Protein AF-A0A418X3B0-F1 (afdb_monomer_lite)

pLDDT: mean 81.06, std 17.59, range [38.41, 94.94]

Structure (mmCIF, N/CA/C/O backbone):
data_AF-A0A418X3B0-F1
#
_entry.id   AF-A0A418X3B0-F1
#
loop_
_atom_site.group_PDB
_atom_site.id
_atom_site.type_symbol
_atom_site.label_atom_id
_atom_site.label_alt_id
_atom_site.label_comp_id
_atom_site.label_asym_id
_atom_site.label_entity_id
_atom_site.label_seq_id
_atom_site.pdbx_PDB_ins_code
_atom_site.Cartn_x
_atom_site.Cartn_y
_atom_site.Cartn_z
_atom_site.occupancy
_atom_site.B_iso_or_equiv
_atom_site.auth_seq_id
_atom_site.auth_comp_id
_atom_site.auth_asym_id
_atom_site.auth_atom_id
_atom_site.pdbx_PDB_model_num
ATOM 1 N N . MET A 1 1 ? -78.926 26.112 -2.184 1.00 38.41 1 MET A N 1
ATOM 2 C CA . MET A 1 1 ? -78.559 24.926 -1.378 1.00 38.41 1 MET A CA 1
ATOM 3 C C . MET A 1 1 ? -77.062 24.726 -1.572 1.00 38.41 1 MET A C 1
ATOM 5 O O . MET A 1 1 ? -76.673 24.358 -2.665 1.00 38.41 1 MET A O 1
ATOM 9 N N . LEU A 1 2 ? -76.185 25.324 -0.759 1.00 43.34 2 LEU A N 1
ATOM 10 C CA . LEU A 1 2 ? -75.703 24.827 0.543 1.00 43.34 2 LEU A CA 1
ATOM 11 C C . LEU A 1 2 ? -75.349 23.333 0.518 1.00 43.34 2 LEU A C 1
ATOM 13 O O . LEU A 1 2 ? -76.255 22.515 0.585 1.00 43.34 2 LEU A O 1
ATOM 17 N N . HIS A 1 3 ? -74.050 23.013 0.470 1.00 42.75 3 HIS A N 1
ATOM 18 C CA . HIS A 1 3 ? -73.383 22.253 1.535 1.00 42.75 3 HIS A CA 1
ATOM 19 C C . HIS A 1 3 ? -71.855 22.459 1.488 1.00 42.75 3 HIS A C 1
ATOM 21 O O . HIS A 1 3 ? -71.220 22.344 0.445 1.00 42.75 3 HIS A O 1
ATOM 27 N N . PHE A 1 4 ? -71.309 22.804 2.653 1.00 43.22 4 PHE A N 1
ATOM 28 C CA . PHE A 1 4 ? -69.899 22.962 3.014 1.00 43.22 4 PHE A CA 1
ATOM 29 C C . PHE A 1 4 ? -69.521 21.762 3.907 1.00 43.22 4 PHE A C 1
ATOM 31 O O . PHE A 1 4 ? -70.348 21.391 4.739 1.00 43.22 4 PHE A O 1
ATOM 38 N N . ALA A 1 5 ? -68.315 21.200 3.752 1.00 47.47 5 ALA A N 1
ATOM 39 C CA . ALA A 1 5 ? -67.513 20.417 4.727 1.00 47.47 5 ALA A CA 1
ATOM 40 C C . ALA A 1 5 ? -66.303 19.848 3.941 1.00 47.47 5 ALA A C 1
ATOM 42 O O . ALA A 1 5 ? -66.517 19.145 2.962 1.00 47.47 5 ALA A O 1
ATOM 43 N N . VAL A 1 6 ? -65.042 20.277 4.097 1.00 49.12 6 VAL A N 1
ATOM 44 C CA . VAL A 1 6 ? -64.086 20.110 5.219 1.00 49.12 6 VAL A CA 1
ATOM 45 C C . VAL A 1 6 ? -64.046 18.681 5.765 1.00 49.12 6 VAL A C 1
ATOM 47 O O . VAL A 1 6 ? -65.036 18.253 6.342 1.00 49.12 6 VAL A O 1
ATOM 50 N N . ILE A 1 7 ? -62.891 18.006 5.636 1.00 52.31 7 ILE A N 1
ATOM 51 C CA . ILE A 1 7 ? -62.143 17.308 6.707 1.00 52.31 7 ILE A CA 1
ATOM 52 C C . ILE A 1 7 ? -60.755 16.871 6.176 1.00 52.31 7 ILE A C 1
ATOM 54 O O . ILE A 1 7 ? -60.626 16.376 5.059 1.00 52.31 7 ILE A O 1
ATOM 58 N N . ASN A 1 8 ? -59.744 17.133 7.013 1.00 47.56 8 ASN A N 1
ATOM 59 C CA . ASN A 1 8 ? -58.338 16.711 6.974 1.00 47.56 8 ASN A CA 1
ATOM 60 C C . ASN A 1 8 ? -58.153 15.189 7.104 1.00 47.56 8 ASN A C 1
ATOM 62 O O . ASN A 1 8 ? -58.926 14.573 7.826 1.00 47.56 8 ASN A O 1
ATOM 66 N N . ASP A 1 9 ? -57.046 14.659 6.567 1.00 43.41 9 ASP A N 1
ATOM 67 C CA . ASP A 1 9 ? -56.137 13.704 7.246 1.00 43.41 9 ASP A CA 1
ATOM 68 C C . ASP A 1 9 ? -54.859 13.583 6.380 1.00 43.41 9 ASP A C 1
ATOM 70 O O . ASP A 1 9 ? -54.940 13.285 5.191 1.00 43.41 9 ASP A O 1
ATOM 74 N N . SER A 1 10 ? -53.708 14.139 6.773 1.00 47.09 10 SER A N 1
ATOM 75 C CA . SER A 1 10 ? -52.685 13.508 7.625 1.00 47.09 10 SER A CA 1
ATOM 76 C C . SER A 1 10 ? -52.356 12.070 7.210 1.00 47.09 10 SER A C 1
ATOM 78 O O . SER A 1 10 ? -53.172 11.182 7.360 1.00 47.09 10 SER A O 1
ATOM 80 N N . GLU A 1 11 ? -51.141 11.846 6.703 1.00 41.03 11 GLU A N 1
ATOM 81 C CA . GLU A 1 11 ? -50.148 10.946 7.313 1.00 41.03 11 GLU A CA 1
ATOM 82 C C . GLU A 1 11 ? -49.099 10.434 6.308 1.00 41.03 11 GLU A C 1
ATOM 84 O O . GLU A 1 11 ? -49.384 9.937 5.221 1.00 41.03 11 GLU A O 1
ATOM 89 N N . SER A 1 12 ? -47.850 10.495 6.778 1.00 43.16 12 SER A N 1
ATOM 90 C CA . SER A 1 12 ? -46.779 9.542 6.478 1.00 43.16 12 SER A CA 1
ATOM 91 C C . SER A 1 12 ? -46.123 9.582 5.095 1.00 43.16 12 SER A C 1
ATOM 93 O O . SER A 1 12 ? -46.123 8.617 4.336 1.00 43.16 12 SER A O 1
ATOM 95 N N . GLN A 1 13 ? -45.352 10.647 4.861 1.00 41.56 13 GLN A N 1
ATOM 96 C CA . GLN A 1 13 ? -44.060 10.508 4.175 1.00 41.56 13 GLN A CA 1
ATOM 97 C C . GLN A 1 13 ? -42.925 10.453 5.206 1.00 41.56 13 GLN A C 1
ATOM 99 O O . GLN A 1 13 ? -42.073 11.334 5.286 1.00 41.56 13 GLN A O 1
ATOM 104 N N . THR A 1 14 ? -42.924 9.405 6.026 1.00 42.56 14 THR A N 1
ATOM 105 C CA . THR A 1 14 ? -41.772 9.009 6.835 1.00 42.56 14 THR A CA 1
ATOM 106 C C . THR A 1 14 ? -40.918 8.005 6.058 1.00 42.56 14 THR A C 1
ATOM 108 O O . THR A 1 14 ? -41.397 7.018 5.506 1.00 42.56 14 THR A O 1
ATOM 111 N N . SER A 1 15 ? -39.609 8.260 6.059 1.00 46.00 15 SER A N 1
ATOM 112 C CA . SER A 1 15 ? -38.579 7.213 6.076 1.00 46.00 15 SER A CA 1
ATOM 113 C C . SER A 1 15 ? -38.320 6.406 4.796 1.00 46.00 15 SER A C 1
ATOM 115 O O . SER A 1 15 ? -38.273 5.180 4.838 1.00 46.00 15 SER A O 1
ATOM 117 N N . LYS A 1 16 ? -38.025 7.064 3.663 1.00 45.69 16 LYS A N 1
ATOM 118 C CA . LYS A 1 16 ? -37.514 6.366 2.458 1.00 45.69 16 LYS A CA 1
ATOM 119 C C . LYS A 1 16 ? -36.242 6.961 1.839 1.00 45.69 16 LYS A C 1
ATOM 121 O O . LYS A 1 16 ? -36.062 6.908 0.628 1.00 45.69 16 LYS A O 1
ATOM 126 N N . GLY A 1 17 ? -35.360 7.533 2.661 1.00 39.03 17 GLY A N 1
ATOM 127 C CA . GLY A 1 17 ? -34.146 8.209 2.175 1.00 39.03 17 GLY A CA 1
ATOM 128 C C . GLY A 1 17 ? -32.867 7.968 2.974 1.00 39.03 17 GLY A C 1
ATOM 129 O O . GLY A 1 17 ? -31.865 8.617 2.698 1.00 39.03 17 GLY A O 1
ATOM 130 N N . MET A 1 18 ? -32.872 7.063 3.954 1.00 39.5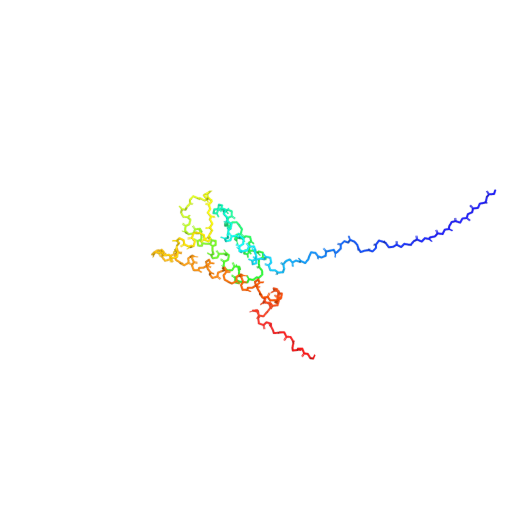6 18 MET A N 1
ATOM 131 C CA . MET A 1 18 ? -31.696 6.796 4.786 1.00 39.56 18 MET A CA 1
ATOM 132 C C . MET A 1 18 ? -31.371 5.305 4.794 1.00 39.56 18 MET A C 1
ATOM 134 O O . MET A 1 18 ? -31.189 4.682 5.833 1.00 39.56 18 MET A O 1
ATOM 138 N N . GLU A 1 19 ? -31.273 4.722 3.601 1.00 42.09 19 GLU A N 1
ATOM 139 C CA . GLU A 1 19 ? -30.422 3.553 3.425 1.00 42.09 19 GLU A CA 1
ATOM 140 C C . GLU A 1 19 ? -28.986 4.070 3.590 1.00 42.09 19 GLU A C 1
ATOM 142 O O . GLU A 1 19 ? -28.324 4.473 2.631 1.00 42.09 19 GLU A O 1
ATOM 147 N N . MET A 1 20 ? -28.547 4.193 4.851 1.00 43.34 20 MET A N 1
ATOM 148 C CA . MET A 1 20 ? -27.137 4.327 5.180 1.00 43.34 20 MET A CA 1
ATOM 149 C C . MET A 1 20 ? -26.466 3.159 4.477 1.00 43.34 20 MET A C 1
ATOM 151 O O . MET A 1 20 ? -26.534 2.019 4.938 1.00 43.34 20 MET A O 1
ATOM 155 N N . ARG A 1 21 ? -25.843 3.442 3.329 1.00 45.00 21 ARG A N 1
ATOM 156 C CA . ARG A 1 21 ? -24.778 2.612 2.785 1.00 45.00 21 ARG A CA 1
ATOM 157 C C . ARG A 1 21 ? -23.939 2.263 4.002 1.00 45.00 21 ARG A C 1
ATOM 159 O O . ARG A 1 21 ? -23.379 3.182 4.597 1.00 45.00 21 ARG A O 1
ATOM 166 N N . LYS A 1 22 ? -23.912 0.993 4.422 1.00 47.22 22 LYS A N 1
ATOM 167 C CA . LYS A 1 22 ? -22.847 0.518 5.303 1.00 47.22 22 LYS A CA 1
ATOM 168 C C . LYS A 1 22 ? -21.587 0.940 4.568 1.00 47.22 22 LYS A C 1
ATOM 170 O O . LYS A 1 22 ? -21.280 0.359 3.526 1.00 47.22 22 LYS A O 1
ATOM 175 N N . ALA A 1 23 ? -20.983 2.049 4.994 1.00 56.28 23 ALA A N 1
ATOM 176 C CA . ALA A 1 23 ? -19.703 2.471 4.478 1.00 56.28 23 ALA A CA 1
ATOM 177 C C . ALA A 1 23 ? -18.850 1.222 4.625 1.00 56.28 23 ALA A C 1
ATOM 179 O O . ALA A 1 23 ? -18.860 0.611 5.694 1.00 56.28 23 ALA A O 1
ATOM 180 N N . ASP A 1 24 ? -18.311 0.731 3.512 1.00 77.06 24 ASP A N 1
ATOM 181 C CA . ASP A 1 24 ? -17.473 -0.453 3.545 1.00 77.06 24 ASP A CA 1
ATOM 182 C C . ASP A 1 24 ? -16.322 -0.101 4.487 1.00 77.06 24 ASP A C 1
ATOM 184 O O . ASP A 1 24 ? -15.442 0.668 4.117 1.00 77.06 24 ASP A O 1
ATOM 188 N N . ASP A 1 25 ? -16.420 -0.560 5.735 1.00 81.19 25 ASP A N 1
ATOM 189 C CA . ASP A 1 25 ? -15.663 -0.028 6.869 1.00 81.19 25 ASP A CA 1
ATOM 190 C C . ASP A 1 25 ? -14.157 -0.209 6.675 1.00 81.19 25 ASP A C 1
ATOM 192 O O . ASP A 1 25 ? -13.392 0.466 7.331 1.00 81.19 25 ASP A O 1
ATOM 196 N N . LYS A 1 26 ? -13.750 -1.052 5.713 1.00 87.50 26 LYS A N 1
ATOM 197 C CA . LYS A 1 26 ? -12.361 -1.366 5.349 1.00 87.50 26 LYS A CA 1
ATOM 198 C C . LYS A 1 26 ? -12.066 -1.061 3.879 1.00 87.50 26 LYS A C 1
ATOM 200 O O . LYS A 1 26 ? -11.288 -1.765 3.215 1.00 87.50 26 LYS A O 1
ATOM 205 N N . LYS A 1 27 ? -12.742 -0.050 3.326 1.00 91.38 27 LYS A N 1
ATOM 206 C CA . LYS A 1 27 ? -12.668 0.334 1.909 1.00 91.38 27 LYS A CA 1
ATOM 207 C C . LYS A 1 27 ? -11.243 0.674 1.488 1.00 91.38 27 LYS A C 1
ATOM 209 O O . LYS A 1 27 ? -10.846 0.282 0.387 1.00 91.38 27 LYS A O 1
ATOM 214 N N . GLU A 1 28 ? -10.475 1.379 2.311 1.00 91.69 28 GLU A N 1
ATOM 215 C CA . GLU A 1 28 ? -9.119 1.827 1.975 1.00 91.69 28 GLU A CA 1
ATOM 216 C C . GLU A 1 28 ? -8.175 0.628 1.806 1.00 91.69 28 GLU A C 1
ATOM 218 O O . GLU A 1 28 ? -7.471 0.529 0.797 1.00 91.69 28 GLU A O 1
ATOM 223 N N . TYR A 1 29 ? -8.238 -0.354 2.710 1.00 93.75 29 TYR A N 1
ATOM 224 C CA . TYR A 1 29 ? -7.445 -1.587 2.625 1.00 93.75 29 TYR A CA 1
ATOM 225 C C . TYR A 1 29 ? -7.828 -2.433 1.404 1.00 93.75 29 TYR A C 1
ATOM 227 O O . TYR A 1 29 ? -6.963 -2.905 0.660 1.00 93.75 29 TYR A O 1
ATOM 235 N N . LYS A 1 30 ? -9.130 -2.573 1.124 1.00 93.75 30 LYS A N 1
ATOM 236 C CA . LYS A 1 30 ? -9.618 -3.249 -0.093 1.00 93.75 30 LYS A CA 1
ATOM 237 C C . LYS A 1 30 ? -9.168 -2.523 -1.359 1.00 93.75 30 LYS A C 1
ATOM 239 O O . LYS A 1 30 ? -8.841 -3.162 -2.360 1.00 93.75 30 LYS A O 1
ATOM 244 N N . THR A 1 31 ? -9.147 -1.194 -1.325 1.00 94.12 31 THR A N 1
ATOM 245 C CA . THR A 1 31 ? -8.675 -0.360 -2.434 1.00 94.12 31 THR A CA 1
ATOM 246 C C . THR A 1 31 ? -7.181 -0.557 -2.654 1.00 94.12 31 THR A C 1
ATOM 248 O O . THR A 1 31 ? -6.781 -0.771 -3.797 1.00 94.12 31 THR A O 1
ATOM 251 N N . MET A 1 32 ? -6.373 -0.599 -1.591 1.00 94.88 32 MET A N 1
ATOM 252 C CA . MET A 1 32 ? -4.950 -0.935 -1.685 1.00 94.88 32 MET A CA 1
ATOM 253 C C . MET A 1 32 ? -4.743 -2.288 -2.368 1.00 94.88 32 MET A C 1
ATOM 255 O O . MET A 1 32 ? -4.037 -2.364 -3.371 1.00 94.88 32 MET A O 1
ATOM 259 N N . LEU A 1 33 ? -5.409 -3.348 -1.894 1.00 94.94 33 LEU A N 1
ATOM 260 C CA . LEU A 1 33 ? -5.287 -4.683 -2.493 1.00 94.94 33 LEU A CA 1
ATOM 261 C C . LEU A 1 33 ? -5.635 -4.679 -3.988 1.00 94.94 33 LEU A C 1
ATOM 263 O O . LEU A 1 33 ? -4.902 -5.256 -4.792 1.00 94.94 33 LEU A O 1
ATOM 267 N N . LYS A 1 34 ? -6.705 -3.971 -4.372 1.00 94.56 34 LYS A N 1
ATOM 268 C CA . LYS A 1 34 ? -7.087 -3.796 -5.780 1.00 94.56 34 LYS A CA 1
ATOM 269 C C . LYS A 1 34 ? -6.023 -3.052 -6.581 1.00 94.56 34 LYS A C 1
ATOM 271 O O . LYS A 1 34 ? -5.782 -3.416 -7.723 1.00 94.56 34 LYS A O 1
ATOM 276 N N . VAL A 1 35 ? -5.392 -2.019 -6.024 1.00 94.50 35 VAL A N 1
ATOM 277 C CA . VAL A 1 35 ? -4.308 -1.286 -6.703 1.00 94.50 35 VAL A CA 1
ATOM 278 C C . VAL A 1 35 ? -3.092 -2.184 -6.923 1.00 94.50 35 VAL A C 1
ATOM 280 O O . VAL A 1 35 ? -2.488 -2.125 -7.992 1.00 94.50 35 VAL A O 1
ATOM 283 N N . LEU A 1 36 ? -2.750 -3.034 -5.953 1.00 93.38 36 LEU A N 1
ATOM 284 C CA . LEU A 1 36 ? -1.605 -3.942 -6.057 1.00 93.38 36 LEU A CA 1
ATOM 285 C C . LEU A 1 36 ? -1.820 -5.060 -7.094 1.00 93.38 36 LEU A C 1
ATOM 287 O O . LEU A 1 36 ? -0.865 -5.455 -7.769 1.00 93.38 36 LEU A O 1
ATOM 291 N N . ASP A 1 37 ? -3.053 -5.555 -7.233 1.00 94.00 37 ASP A N 1
ATOM 292 C CA . ASP A 1 37 ? -3.417 -6.620 -8.183 1.00 94.00 37 ASP A CA 1
ATOM 293 C C . ASP A 1 37 ? -3.876 -6.103 -9.562 1.00 94.00 37 ASP A C 1
ATOM 295 O O . ASP A 1 37 ? -3.922 -6.854 -10.536 1.00 94.00 37 ASP A O 1
ATOM 299 N N . ALA A 1 38 ? -4.182 -4.811 -9.688 1.00 92.62 38 ALA A N 1
ATOM 300 C CA . ALA A 1 38 ? -4.605 -4.239 -10.958 1.00 92.62 38 ALA A CA 1
ATOM 301 C C . ALA A 1 38 ? -3.471 -4.247 -11.990 1.00 92.62 38 ALA A C 1
ATOM 303 O O . ALA A 1 38 ? -2.349 -3.812 -11.731 1.00 92.62 38 ALA A O 1
ATOM 304 N N . GLU A 1 39 ? -3.808 -4.665 -13.207 1.00 92.88 39 GLU A N 1
ATOM 305 C CA . GLU A 1 39 ? -2.981 -4.413 -14.377 1.00 92.88 39 GLU A CA 1
ATOM 306 C C . GLU A 1 39 ? -3.279 -3.004 -14.900 1.00 92.88 39 GLU A C 1
ATOM 308 O O . GLU A 1 39 ? -4.349 -2.725 -15.447 1.00 92.88 39 GLU A O 1
ATOM 313 N N . ALA A 1 40 ? -2.345 -2.083 -14.686 1.00 90.25 40 ALA A N 1
ATOM 314 C CA . ALA A 1 40 ? -2.518 -0.680 -15.033 1.00 90.25 40 ALA A CA 1
ATOM 315 C C . ALA A 1 40 ? -1.198 -0.056 -15.479 1.00 90.25 40 ALA A C 1
ATOM 317 O O . ALA A 1 40 ? -0.117 -0.607 -15.269 1.00 90.25 40 ALA A O 1
ATOM 318 N N . SER A 1 41 ? -1.285 1.108 -16.121 1.00 91.19 41 SER A N 1
ATOM 319 C CA . SER A 1 41 ? -0.091 1.891 -16.418 1.00 91.19 41 SER A CA 1
ATOM 320 C C . SER A 1 41 ? 0.547 2.394 -15.123 1.00 91.19 41 SER A C 1
ATOM 322 O O . SER A 1 41 ? -0.148 2.659 -14.137 1.00 91.19 41 SER A O 1
ATOM 324 N N . VAL A 1 42 ? 1.868 2.585 -15.130 1.00 89.19 42 VAL A N 1
ATOM 325 C CA . VAL A 1 42 ? 2.595 3.129 -13.970 1.00 89.19 42 VAL A CA 1
ATOM 326 C C . VAL A 1 42 ? 1.993 4.468 -13.536 1.00 89.19 42 VAL A C 1
ATOM 328 O O . VAL A 1 42 ? 1.806 4.696 -12.344 1.00 89.19 42 VAL A O 1
ATOM 331 N N . ALA A 1 43 ? 1.613 5.324 -14.490 1.00 89.62 43 ALA A N 1
ATOM 332 C CA . ALA A 1 43 ? 0.976 6.608 -14.198 1.00 89.62 43 ALA A CA 1
ATOM 333 C C . ALA A 1 43 ? -0.369 6.450 -13.462 1.00 89.62 43 ALA A C 1
ATOM 335 O O . ALA A 1 43 ? -0.607 7.114 -12.454 1.00 89.62 43 ALA A O 1
ATOM 336 N N . ALA A 1 44 ? -1.232 5.535 -13.918 1.00 92.19 44 ALA A N 1
ATOM 337 C CA . ALA A 1 44 ? -2.516 5.279 -13.269 1.00 92.19 44 ALA A CA 1
ATOM 338 C C . ALA A 1 44 ? -2.334 4.710 -11.854 1.00 92.19 44 ALA A C 1
ATOM 340 O O . ALA A 1 44 ? -3.035 5.116 -10.926 1.00 92.19 44 ALA A O 1
ATOM 341 N N . THR A 1 45 ? -1.368 3.809 -11.673 1.00 92.50 45 THR A N 1
ATOM 342 C CA . THR A 1 45 ? -1.029 3.239 -10.366 1.00 92.50 45 THR A CA 1
ATOM 343 C C . THR A 1 45 ? -0.497 4.303 -9.407 1.00 92.50 45 THR A C 1
ATOM 345 O O . THR A 1 45 ? -0.954 4.376 -8.268 1.00 92.50 45 THR A O 1
ATOM 348 N N . LEU A 1 46 ? 0.400 5.184 -9.863 1.00 91.69 46 LEU A N 1
ATOM 349 C CA . LEU A 1 46 ? 0.912 6.301 -9.060 1.00 91.69 46 LEU A CA 1
ATOM 350 C C . LEU A 1 46 ? -0.198 7.258 -8.617 1.00 91.69 46 LEU A C 1
ATOM 352 O O . LEU A 1 46 ? -0.201 7.688 -7.462 1.00 91.69 46 LEU A O 1
ATOM 356 N N . ASN A 1 47 ? -1.146 7.567 -9.505 1.00 92.81 47 ASN A N 1
ATOM 357 C CA . ASN A 1 47 ? -2.280 8.427 -9.174 1.00 92.81 47 ASN A CA 1
ATOM 358 C C . ASN A 1 47 ? -3.163 7.789 -8.096 1.00 92.81 47 ASN A C 1
ATOM 360 O O . ASN A 1 47 ? -3.477 8.442 -7.104 1.00 92.81 47 ASN A O 1
ATOM 364 N N . LYS A 1 48 ? -3.488 6.496 -8.232 1.00 94.25 48 LYS A N 1
ATOM 365 C CA . LYS A 1 48 ? -4.294 5.771 -7.236 1.00 94.25 48 LYS A CA 1
ATOM 366 C C . LYS A 1 48 ? -3.594 5.648 -5.882 1.00 94.25 48 LYS A C 1
ATOM 368 O O . LYS A 1 48 ? -4.240 5.842 -4.860 1.00 94.25 48 LYS A O 1
ATOM 373 N N . LEU A 1 49 ? -2.288 5.369 -5.860 1.00 93.94 49 LEU A N 1
ATOM 374 C CA . LEU A 1 49 ? -1.508 5.338 -4.615 1.00 93.94 49 LEU A CA 1
ATOM 375 C C . LEU A 1 49 ? -1.467 6.715 -3.940 1.00 93.94 49 LEU A C 1
ATOM 377 O O . LEU A 1 49 ? -1.589 6.805 -2.722 1.00 93.94 49 LEU A O 1
ATOM 381 N N . SER A 1 50 ? -1.327 7.787 -4.725 1.00 92.81 50 SER A N 1
ATOM 382 C CA . SER A 1 50 ? -1.327 9.157 -4.196 1.00 92.81 50 SER A CA 1
ATOM 383 C C . SER A 1 50 ? -2.689 9.531 -3.612 1.00 92.81 50 SER A C 1
ATOM 385 O O . SER A 1 50 ? -2.749 10.079 -2.518 1.00 92.81 50 SER A O 1
ATOM 387 N N . GLN A 1 51 ? -3.777 9.190 -4.307 1.00 93.38 51 GLN A N 1
ATOM 388 C CA . GLN A 1 51 ? -5.137 9.411 -3.820 1.00 93.38 51 GLN A CA 1
ATOM 389 C C . GLN A 1 51 ? -5.400 8.638 -2.523 1.00 93.38 51 GLN A C 1
ATOM 391 O O . GLN A 1 51 ? -5.860 9.221 -1.547 1.00 93.38 51 GLN A O 1
ATOM 396 N N . LEU A 1 52 ? -5.029 7.355 -2.475 1.00 93.12 52 LEU A N 1
ATOM 397 C CA . LEU A 1 52 ? -5.198 6.532 -1.279 1.00 93.12 52 LEU A CA 1
ATOM 398 C C . LEU A 1 52 ? -4.422 7.086 -0.076 1.00 93.12 52 LEU A C 1
ATOM 400 O O . LEU A 1 52 ? -4.941 7.077 1.033 1.00 93.12 52 LEU A O 1
ATOM 404 N N . ALA A 1 53 ? -3.209 7.606 -0.291 1.00 92.12 53 ALA A N 1
ATOM 405 C CA . ALA A 1 53 ? -2.421 8.235 0.769 1.00 92.12 53 ALA A CA 1
ATOM 406 C C . ALA A 1 53 ? -3.095 9.492 1.355 1.00 92.12 53 ALA A C 1
ATOM 408 O O . ALA A 1 53 ? -2.871 9.816 2.519 1.00 92.12 53 ALA A O 1
ATOM 409 N N . ILE A 1 54 ? -3.895 10.205 0.558 1.00 91.06 54 ILE A N 1
ATOM 410 C CA . ILE A 1 54 ? -4.629 11.401 0.992 1.00 91.06 54 ILE A CA 1
ATOM 411 C C . ILE A 1 54 ? -5.917 11.010 1.723 1.00 91.06 54 ILE A C 1
ATOM 413 O O . ILE A 1 54 ? -6.239 11.613 2.740 1.00 91.06 54 ILE A O 1
ATOM 417 N N . GLU A 1 55 ? -6.643 10.016 1.208 1.00 89.88 55 GLU A N 1
ATOM 418 C CA . GLU A 1 55 ? -7.958 9.618 1.728 1.00 89.88 55 GLU A CA 1
ATOM 419 C C . GLU A 1 55 ? -7.879 8.796 3.022 1.00 89.88 55 GLU A C 1
ATOM 421 O O . GLU A 1 55 ? -8.799 8.849 3.831 1.00 89.88 55 GLU A O 1
ATOM 426 N N . THR A 1 56 ? -6.801 8.035 3.235 1.00 91.12 56 THR A N 1
ATOM 427 C CA . THR A 1 56 ? -6.695 7.135 4.391 1.00 91.12 56 THR A CA 1
ATOM 428 C C . THR A 1 56 ? -6.353 7.861 5.696 1.00 91.12 56 THR A C 1
ATOM 430 O O . THR A 1 56 ? -5.396 8.638 5.777 1.00 91.12 56 THR A O 1
ATOM 433 N N . GLU A 1 57 ? -7.077 7.515 6.761 1.00 88.06 57 GLU A N 1
ATOM 434 C CA . GLU A 1 57 ? -6.757 7.913 8.139 1.00 88.06 57 GLU A CA 1
ATOM 435 C C . GLU A 1 57 ? -5.693 7.007 8.778 1.00 88.06 57 GLU A C 1
ATOM 437 O O . GLU A 1 57 ? -5.014 7.408 9.722 1.00 88.06 57 GLU A O 1
ATOM 442 N N . ASP A 1 58 ? -5.487 5.802 8.235 1.00 90.19 58 ASP A N 1
ATOM 443 C CA . ASP A 1 58 ? -4.441 4.897 8.705 1.00 90.19 58 ASP A CA 1
ATOM 444 C C . ASP A 1 58 ? -3.037 5.401 8.323 1.00 90.19 58 ASP A C 1
ATOM 446 O O . ASP A 1 58 ? -2.658 5.434 7.148 1.00 90.19 58 ASP A O 1
ATOM 450 N N . GLU A 1 59 ? -2.237 5.755 9.331 1.00 90.62 59 GLU A N 1
ATOM 451 C CA . GLU A 1 59 ? -0.871 6.257 9.156 1.00 90.62 59 GLU A CA 1
ATOM 452 C C . GLU A 1 59 ? 0.091 5.234 8.538 1.00 90.62 59 GLU A C 1
ATOM 454 O O . GLU A 1 59 ? 1.001 5.613 7.791 1.00 90.62 59 GLU A O 1
ATOM 459 N N . PHE A 1 60 ? -0.092 3.939 8.808 1.00 91.69 60 PHE A N 1
ATOM 460 C CA . PHE A 1 60 ? 0.700 2.901 8.155 1.00 91.69 60 PHE A CA 1
ATOM 461 C C . PHE A 1 60 ? 0.354 2.848 6.669 1.00 91.69 60 PHE A C 1
ATOM 463 O O . PHE A 1 60 ? 1.257 2.911 5.831 1.00 91.69 60 PHE A O 1
ATOM 470 N N . LEU A 1 61 ? -0.938 2.798 6.327 1.00 92.88 61 LEU A N 1
ATOM 471 C CA . LEU A 1 61 ? -1.375 2.729 4.932 1.00 92.88 61 LEU A CA 1
ATOM 472 C C . LEU A 1 61 ? -0.979 3.990 4.152 1.00 92.88 61 LEU A C 1
ATOM 474 O O . LEU A 1 61 ? -0.556 3.893 2.996 1.00 92.88 61 LEU A O 1
ATOM 478 N N . LYS A 1 62 ? -1.032 5.163 4.793 1.00 94.31 62 LYS A N 1
ATOM 479 C CA . LYS A 1 62 ? -0.567 6.440 4.236 1.00 94.31 62 LYS A CA 1
ATOM 480 C C . LYS A 1 62 ? 0.915 6.387 3.869 1.00 94.31 62 LYS A C 1
ATOM 482 O O . LYS A 1 62 ? 1.284 6.633 2.717 1.00 94.31 62 LYS A O 1
ATOM 487 N N . LYS A 1 63 ? 1.768 6.006 4.826 1.00 93.88 63 LYS A N 1
ATOM 488 C CA . LYS A 1 63 ? 3.224 5.892 4.627 1.00 93.88 63 LYS A CA 1
ATOM 489 C C . LYS A 1 63 ? 3.572 4.823 3.599 1.00 93.88 63 LYS A C 1
ATOM 491 O O . LYS A 1 63 ? 4.420 5.060 2.740 1.00 93.88 63 LYS A O 1
ATOM 496 N N . ALA A 1 64 ? 2.893 3.681 3.646 1.00 93.88 64 ALA A N 1
ATOM 497 C CA . ALA A 1 64 ? 3.060 2.601 2.687 1.00 93.88 64 ALA A CA 1
ATOM 498 C C . ALA A 1 64 ? 2.724 3.052 1.260 1.00 93.88 64 ALA A C 1
ATOM 500 O O . ALA A 1 64 ? 3.534 2.870 0.354 1.00 93.88 64 ALA A O 1
ATOM 501 N N . SER A 1 65 ? 1.574 3.700 1.061 1.00 93.38 65 SER A N 1
ATOM 502 C CA . SER A 1 65 ? 1.136 4.203 -0.249 1.00 93.38 65 SER A CA 1
ATOM 503 C C . SER A 1 65 ? 2.131 5.209 -0.832 1.00 93.38 65 SER A C 1
ATOM 505 O O . SER A 1 65 ? 2.555 5.077 -1.983 1.00 93.38 65 SER A O 1
ATOM 507 N N . ALA A 1 66 ? 2.568 6.179 -0.022 1.00 92.31 66 ALA A N 1
ATOM 508 C CA . ALA A 1 66 ? 3.552 7.179 -0.430 1.00 92.31 66 ALA A CA 1
ATOM 509 C C . ALA A 1 66 ? 4.932 6.559 -0.723 1.00 92.31 66 ALA A C 1
ATOM 511 O O . ALA A 1 66 ? 5.566 6.882 -1.732 1.00 92.31 66 ALA A O 1
ATOM 512 N N . GLY A 1 67 ? 5.384 5.630 0.124 1.00 92.38 67 GLY A N 1
ATOM 513 C CA . GLY A 1 67 ? 6.649 4.913 -0.039 1.00 92.38 67 GLY A CA 1
ATOM 514 C C . GLY A 1 67 ? 6.671 4.032 -1.287 1.00 92.38 67 GLY A C 1
ATOM 515 O O . GLY A 1 67 ? 7.655 4.043 -2.033 1.00 92.38 67 GLY A O 1
ATOM 516 N N . LEU A 1 68 ? 5.571 3.329 -1.570 1.00 92.56 68 LEU A N 1
ATOM 517 C CA . LEU A 1 68 ? 5.400 2.551 -2.795 1.00 92.56 68 LEU A CA 1
ATOM 518 C C . LEU A 1 68 ? 5.378 3.452 -4.028 1.00 92.56 68 LEU A C 1
ATOM 520 O O . LEU A 1 68 ? 6.054 3.136 -5.002 1.00 92.56 68 LEU A O 1
ATOM 524 N N . ALA A 1 69 ? 4.684 4.593 -3.986 1.00 91.00 69 ALA A N 1
ATOM 525 C CA . ALA A 1 69 ? 4.684 5.548 -5.093 1.00 91.00 69 ALA A CA 1
ATOM 526 C C . ALA A 1 69 ? 6.093 6.105 -5.368 1.00 91.00 69 ALA A C 1
ATOM 528 O O . ALA A 1 69 ? 6.521 6.175 -6.521 1.00 91.00 69 ALA A O 1
ATOM 529 N N . SER A 1 70 ? 6.843 6.452 -4.320 1.00 90.56 70 SER A N 1
ATOM 530 C CA . SER A 1 70 ? 8.229 6.922 -4.438 1.00 90.56 70 SER A CA 1
ATOM 531 C C . SER A 1 70 ? 9.157 5.841 -5.003 1.00 90.56 70 SER A C 1
ATOM 533 O O . SER A 1 70 ? 9.893 6.076 -5.963 1.00 90.56 70 SER A O 1
ATOM 535 N N . SER A 1 71 ? 9.059 4.619 -4.476 1.00 89.81 71 SER A N 1
ATOM 536 C CA . SER A 1 71 ? 9.855 3.476 -4.934 1.00 89.81 71 SER A CA 1
ATOM 537 C C . SER A 1 71 ? 9.530 3.111 -6.380 1.00 89.81 71 SER A C 1
ATOM 539 O O . SER A 1 71 ? 10.434 2.873 -7.177 1.00 89.81 71 SER A O 1
ATOM 541 N N . LEU A 1 72 ? 8.247 3.141 -6.748 1.00 88.56 72 LEU A N 1
ATOM 542 C CA . LEU A 1 72 ? 7.798 2.901 -8.112 1.00 88.56 72 LEU A CA 1
ATOM 543 C C . LEU A 1 72 ? 8.348 3.964 -9.066 1.00 88.56 72 LEU A C 1
ATOM 545 O O . LEU A 1 72 ? 8.840 3.591 -10.120 1.00 88.56 72 LEU A O 1
ATOM 549 N N . ARG A 1 73 ? 8.361 5.253 -8.693 1.00 87.75 73 ARG A N 1
ATOM 550 C CA . ARG A 1 73 ? 9.015 6.314 -9.488 1.00 87.75 73 ARG A CA 1
ATOM 551 C C . ARG A 1 73 ? 10.520 6.086 -9.636 1.00 87.75 73 ARG A C 1
ATOM 553 O O . ARG A 1 73 ? 11.052 6.279 -10.719 1.00 87.75 73 ARG A O 1
ATOM 560 N N . SER A 1 74 ? 11.196 5.662 -8.568 1.00 84.31 74 SER A N 1
ATOM 561 C CA . SER A 1 74 ? 12.645 5.416 -8.584 1.00 84.31 74 SER A CA 1
ATOM 562 C C . SER A 1 74 ? 13.034 4.208 -9.444 1.00 84.31 74 SER A C 1
ATOM 564 O O . SER A 1 74 ? 14.076 4.222 -10.097 1.00 84.31 74 SER A O 1
ATOM 566 N N . ILE A 1 75 ? 12.194 3.170 -9.467 1.00 79.56 75 ILE A N 1
ATOM 567 C CA . ILE A 1 75 ? 12.390 1.977 -10.301 1.00 79.56 75 ILE A CA 1
ATOM 568 C C . ILE A 1 75 ? 11.915 2.230 -11.738 1.00 79.56 75 ILE A C 1
ATOM 570 O O . ILE A 1 75 ? 12.450 1.637 -12.678 1.00 79.56 75 ILE A O 1
ATOM 574 N N . ALA A 1 76 ? 10.944 3.128 -11.922 1.00 64.44 76 ALA A N 1
ATOM 575 C CA . ALA A 1 76 ? 10.413 3.533 -13.212 1.00 64.44 76 ALA A CA 1
ATOM 576 C C . ALA A 1 76 ? 11.386 4.452 -13.972 1.00 64.44 76 ALA A C 1
ATOM 578 O O . ALA A 1 76 ? 11.076 5.589 -14.299 1.00 64.44 76 ALA A O 1
ATOM 579 N N . GLY A 1 77 ? 12.515 3.889 -14.400 1.00 62.91 77 GLY A N 1
ATOM 580 C CA . GLY A 1 77 ? 13.067 4.182 -15.730 1.00 62.91 77 GLY A CA 1
ATOM 581 C C . GLY A 1 77 ? 12.268 3.484 -16.848 1.00 62.91 77 GLY A C 1
ATOM 582 O O . GLY A 1 77 ? 12.787 3.248 -17.932 1.00 62.91 77 GLY A O 1
ATOM 583 N N . MET A 1 78 ? 11.032 3.064 -16.552 1.00 63.38 78 MET A N 1
ATOM 584 C CA . MET A 1 78 ? 10.152 2.258 -17.392 1.00 63.38 78 MET A CA 1
ATOM 585 C C . MET A 1 78 ? 9.205 3.156 -18.187 1.00 63.38 78 MET A C 1
ATOM 587 O O . MET A 1 78 ? 8.785 4.206 -17.703 1.00 63.38 78 MET A O 1
ATOM 591 N N . ASN A 1 79 ? 8.811 2.705 -19.382 1.00 69.88 79 ASN A N 1
ATOM 592 C CA . ASN A 1 79 ? 7.737 3.330 -20.149 1.00 69.88 79 ASN A CA 1
ATOM 593 C C . ASN A 1 79 ? 6.478 3.433 -19.272 1.00 69.88 79 ASN A C 1
ATOM 595 O O . ASN A 1 79 ? 5.849 2.426 -18.949 1.00 69.88 79 ASN A O 1
ATOM 599 N N . THR A 1 80 ? 6.106 4.655 -18.899 1.00 73.50 80 THR A N 1
ATOM 600 C CA . THR A 1 80 ? 4.990 4.938 -17.986 1.00 73.50 80 THR A CA 1
ATOM 601 C C . THR A 1 80 ? 3.631 4.525 -18.546 1.00 73.50 80 THR A C 1
ATOM 603 O O . THR A 1 80 ? 2.671 4.418 -17.781 1.00 73.50 80 THR A O 1
ATOM 606 N N . SER A 1 81 ? 3.562 4.259 -19.855 1.00 77.50 81 SER A N 1
ATOM 607 C CA . SER A 1 81 ? 2.374 3.782 -20.567 1.00 77.50 81 SER A CA 1
ATOM 608 C C . SER A 1 81 ? 2.261 2.257 -20.598 1.00 77.50 81 SER A C 1
ATOM 610 O O . SER A 1 81 ? 1.182 1.740 -20.887 1.00 77.50 81 SER A O 1
ATOM 612 N N . ALA A 1 82 ? 3.340 1.524 -20.296 1.00 81.81 82 ALA A N 1
ATOM 613 C CA . ALA A 1 82 ? 3.295 0.070 -20.233 1.00 81.81 82 ALA A CA 1
ATOM 614 C C . ALA A 1 82 ? 2.391 -0.372 -19.077 1.00 81.81 82 ALA A C 1
ATOM 616 O O . ALA A 1 82 ? 2.513 0.113 -17.947 1.00 81.81 82 ALA A O 1
ATOM 617 N N . LYS A 1 83 ? 1.469 -1.287 -19.378 1.00 88.25 83 LYS A N 1
ATOM 618 C CA . LYS A 1 83 ? 0.606 -1.895 -18.373 1.00 88.25 83 LYS A CA 1
ATOM 619 C C . LYS A 1 83 ? 1.388 -2.964 -17.630 1.00 88.25 83 LYS A C 1
ATOM 621 O O . LYS A 1 83 ? 2.066 -3.785 -18.239 1.00 88.25 83 LYS A O 1
ATOM 626 N N . THR A 1 84 ? 1.307 -2.925 -16.313 1.00 86.50 84 THR A N 1
ATOM 627 C CA . THR A 1 84 ? 1.978 -3.880 -15.444 1.00 86.50 84 THR A CA 1
ATOM 628 C C . THR A 1 84 ? 1.160 -4.085 -14.181 1.00 86.50 84 THR A C 1
ATOM 630 O O . THR A 1 84 ? 0.374 -3.222 -13.782 1.00 86.50 84 THR A O 1
ATOM 633 N N . ARG A 1 85 ? 1.349 -5.239 -13.547 1.00 91.25 85 ARG A N 1
ATOM 634 C CA . ARG A 1 85 ? 0.772 -5.558 -12.245 1.00 91.25 85 ARG A CA 1
ATOM 635 C C . ARG A 1 85 ? 1.862 -5.451 -11.188 1.00 91.25 85 ARG A C 1
ATOM 637 O O . ARG A 1 85 ? 2.905 -6.095 -11.315 1.00 91.25 85 ARG A O 1
ATOM 644 N N . LEU A 1 86 ? 1.625 -4.674 -10.129 1.00 89.56 86 LEU A N 1
ATOM 645 C CA . LEU A 1 86 ? 2.639 -4.457 -9.090 1.00 89.56 86 LEU A CA 1
ATOM 646 C C . LEU A 1 86 ? 3.031 -5.753 -8.380 1.00 89.56 86 LEU A C 1
ATOM 648 O O . LEU A 1 86 ? 4.212 -5.958 -8.111 1.00 89.56 86 LEU A O 1
ATOM 652 N N . GLN A 1 87 ? 2.072 -6.647 -8.130 1.00 88.94 87 GLN A N 1
ATOM 653 C CA . GLN A 1 87 ? 2.369 -7.972 -7.581 1.00 88.94 87 GLN A CA 1
ATOM 654 C C . GL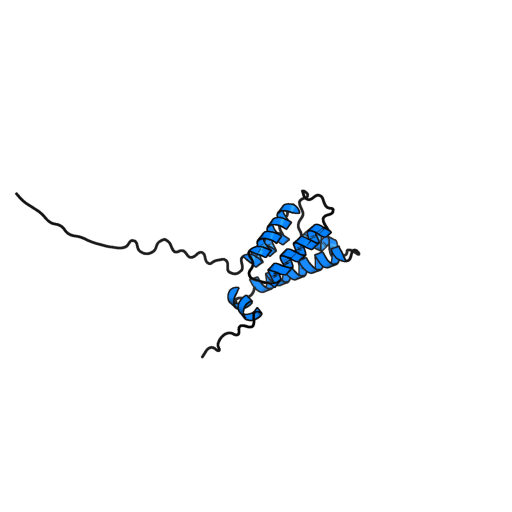N A 1 87 ? 3.303 -8.782 -8.486 1.00 88.94 87 GLN A C 1
ATOM 656 O O . GLN A 1 87 ? 4.298 -9.317 -8.009 1.00 88.94 87 GLN A O 1
ATOM 661 N N . SER A 1 88 ? 3.043 -8.820 -9.796 1.00 87.94 88 SER A N 1
ATOM 662 C CA . SER A 1 88 ? 3.904 -9.533 -10.746 1.00 87.94 88 SER A CA 1
ATOM 663 C C . SER A 1 88 ? 5.308 -8.929 -10.804 1.00 87.94 88 SER A C 1
ATOM 665 O O . SER A 1 88 ? 6.295 -9.664 -10.842 1.00 87.94 88 SER A O 1
ATOM 667 N N . MET A 1 89 ? 5.417 -7.597 -10.744 1.00 87.62 89 MET A N 1
ATOM 668 C CA . MET A 1 89 ? 6.711 -6.914 -10.644 1.00 87.62 89 MET A CA 1
ATOM 669 C C . MET A 1 89 ? 7.455 -7.287 -9.362 1.00 87.62 89 MET A C 1
ATOM 671 O O . MET A 1 89 ? 8.641 -7.601 -9.418 1.00 87.62 89 MET A O 1
ATOM 675 N N . ALA A 1 90 ? 6.764 -7.282 -8.220 1.00 88.88 90 ALA A N 1
ATOM 676 C CA . ALA A 1 90 ? 7.337 -7.678 -6.939 1.00 88.88 90 ALA A CA 1
ATOM 677 C C . ALA A 1 90 ? 7.866 -9.117 -6.995 1.00 88.88 90 ALA A C 1
ATOM 679 O O . ALA A 1 90 ? 9.030 -9.347 -6.683 1.00 88.88 90 ALA A O 1
ATOM 680 N N . SER A 1 91 ? 7.078 -10.068 -7.506 1.00 88.81 91 SER A N 1
ATOM 681 C CA . SER A 1 91 ? 7.522 -11.458 -7.675 1.00 88.81 91 SER A CA 1
ATOM 682 C C . SER A 1 91 ? 8.768 -11.581 -8.556 1.00 88.81 91 SER A C 1
ATOM 684 O O . SER A 1 91 ? 9.672 -12.349 -8.228 1.00 88.81 91 SER A O 1
ATOM 686 N N . GLY A 1 92 ? 8.859 -10.800 -9.638 1.00 87.50 92 GLY A N 1
ATOM 687 C CA . GLY A 1 92 ? 10.058 -10.744 -10.480 1.00 87.50 92 GLY A CA 1
ATOM 688 C C . GLY A 1 92 ? 11.276 -10.144 -9.767 1.00 87.50 92 GLY A C 1
ATOM 689 O O . GLY A 1 92 ? 12.411 -10.536 -10.030 1.00 87.50 92 GLY A O 1
ATOM 690 N N . PHE A 1 93 ? 11.056 -9.220 -8.833 1.00 90.19 93 PHE A N 1
ATOM 691 C CA . PHE A 1 93 ? 12.111 -8.565 -8.060 1.00 90.19 93 PHE A CA 1
ATOM 692 C C . PHE A 1 93 ? 12.521 -9.304 -6.785 1.00 90.19 93 PHE A C 1
ATOM 694 O O . PHE A 1 93 ? 13.584 -9.005 -6.243 1.00 90.19 93 PHE A O 1
ATOM 701 N N . ALA A 1 94 ? 11.747 -10.287 -6.326 1.00 89.12 94 ALA A N 1
ATOM 702 C CA . ALA A 1 94 ? 12.034 -11.040 -5.104 1.00 89.12 94 ALA A CA 1
ATOM 703 C C . ALA A 1 94 ? 13.417 -11.724 -5.115 1.00 89.12 94 ALA A C 1
ATOM 705 O O . ALA A 1 94 ? 14.028 -11.901 -4.064 1.00 89.12 94 ALA A O 1
ATOM 706 N N . LYS A 1 95 ? 13.924 -12.079 -6.303 1.00 89.25 95 LYS A N 1
ATOM 707 C CA . LYS A 1 95 ? 15.246 -12.699 -6.513 1.00 89.25 95 LYS A CA 1
ATOM 708 C C . LYS A 1 95 ? 16.275 -11.745 -7.136 1.00 89.25 95 LYS A C 1
ATOM 710 O O . LYS A 1 95 ? 17.293 -12.196 -7.641 1.00 89.25 95 LYS A O 1
ATOM 715 N N . SER A 1 96 ? 15.984 -10.446 -7.172 1.00 88.19 96 SER A N 1
ATOM 716 C CA . SER A 1 96 ? 16.872 -9.445 -7.763 1.00 88.19 96 SER A CA 1
ATOM 717 C C . SER A 1 96 ? 18.055 -9.143 -6.843 1.00 88.19 96 SER A C 1
ATOM 719 O O . SER A 1 96 ? 17.852 -8.869 -5.661 1.00 88.19 96 SER A O 1
ATOM 721 N N . ASP A 1 97 ? 19.259 -9.065 -7.413 1.00 89.31 97 ASP A N 1
ATOM 722 C CA . ASP A 1 97 ? 20.460 -8.595 -6.704 1.00 89.31 97 ASP A CA 1
ATOM 723 C C . ASP A 1 97 ? 20.444 -7.071 -6.460 1.00 89.31 97 ASP A C 1
ATOM 725 O O . ASP A 1 97 ? 21.100 -6.571 -5.546 1.00 89.31 97 ASP A O 1
ATOM 729 N N . ASP A 1 98 ? 19.654 -6.303 -7.230 1.00 90.12 98 ASP A N 1
ATOM 730 C CA . ASP A 1 98 ? 19.425 -4.875 -6.949 1.00 90.12 98 ASP A CA 1
ATOM 731 C C . ASP A 1 98 ? 18.608 -4.708 -5.653 1.00 90.12 98 ASP A C 1
ATOM 733 O O . ASP A 1 98 ? 17.419 -5.046 -5.584 1.00 90.12 98 ASP A O 1
ATOM 737 N N . LEU A 1 99 ? 19.250 -4.119 -4.640 1.00 89.06 99 LEU A N 1
ATOM 738 C CA . LEU A 1 99 ? 18.679 -3.885 -3.314 1.00 89.06 99 LEU A CA 1
ATOM 739 C C . LEU A 1 99 ? 17.382 -3.059 -3.343 1.00 89.06 99 LEU A C 1
ATOM 741 O O . LEU A 1 99 ? 16.497 -3.288 -2.520 1.00 89.06 99 LEU A O 1
ATOM 745 N N . ARG A 1 100 ? 17.231 -2.105 -4.271 1.00 88.50 100 ARG A N 1
ATOM 746 C CA . ARG A 1 100 ? 16.014 -1.279 -4.382 1.00 88.50 100 ARG A CA 1
ATOM 747 C C . ARG A 1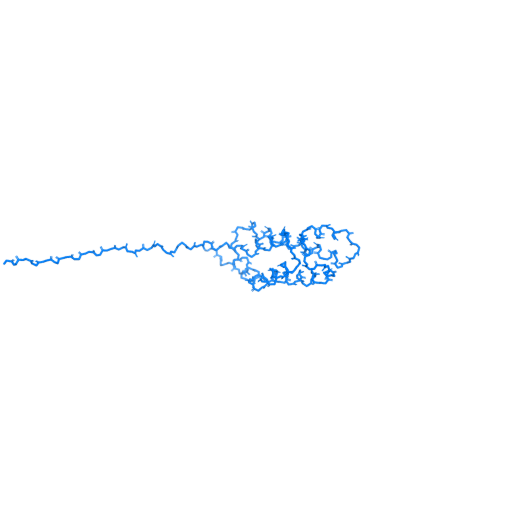 100 ? 14.840 -2.110 -4.877 1.00 88.50 100 ARG A C 1
ATOM 749 O O . ARG A 1 100 ? 13.743 -1.999 -4.336 1.00 88.50 100 ARG A O 1
ATOM 756 N N . ARG A 1 101 ? 15.076 -2.970 -5.871 1.00 90.38 101 ARG A N 1
ATOM 757 C CA . ARG A 1 101 ? 14.065 -3.900 -6.397 1.00 90.38 101 ARG A CA 1
ATOM 758 C C . ARG A 1 101 ? 13.638 -4.903 -5.328 1.00 90.38 101 ARG A C 1
ATOM 760 O O . ARG A 1 101 ? 12.441 -5.108 -5.133 1.00 90.38 101 ARG A O 1
ATOM 767 N N . LYS A 1 102 ? 14.599 -5.447 -4.578 1.00 91.00 102 LYS A N 1
ATOM 768 C CA . LYS A 1 102 ? 14.321 -6.351 -3.457 1.00 91.00 102 LYS A CA 1
ATOM 769 C C . LYS A 1 102 ? 13.469 -5.678 -2.374 1.00 91.00 102 LYS A C 1
ATOM 771 O O . LYS A 1 102 ? 12.402 -6.185 -2.041 1.00 91.00 102 LYS A O 1
ATOM 776 N N . LYS A 1 103 ? 13.869 -4.486 -1.913 1.00 90.75 103 LYS A N 1
ATOM 777 C CA . LYS A 1 103 ? 13.099 -3.696 -0.932 1.00 90.75 103 LYS A CA 1
ATOM 778 C C . LYS A 1 103 ? 11.691 -3.356 -1.419 1.00 90.75 103 LYS A C 1
ATOM 780 O O . LYS A 1 103 ? 10.753 -3.362 -0.631 1.00 90.75 103 LYS A O 1
ATOM 785 N N . PHE A 1 104 ? 11.520 -3.084 -2.713 1.00 91.50 104 PHE A N 1
ATOM 786 C CA . PHE A 1 104 ? 10.196 -2.870 -3.294 1.00 91.50 104 PHE A CA 1
ATOM 787 C C . PHE A 1 104 ? 9.319 -4.124 -3.208 1.00 91.50 104 PHE A C 1
ATOM 789 O O . PHE A 1 104 ? 8.164 -4.033 -2.801 1.00 91.50 104 PHE A O 1
ATOM 796 N N . SER A 1 105 ? 9.867 -5.298 -3.536 1.00 93.12 105 SER A N 1
ATOM 797 C CA . SER A 1 105 ? 9.150 -6.570 -3.390 1.00 93.12 105 SER A CA 1
ATOM 798 C C . SER A 1 105 ? 8.739 -6.841 -1.939 1.00 93.12 105 SER A C 1
ATOM 800 O O . SER A 1 105 ? 7.606 -7.251 -1.673 1.00 93.12 105 SER A O 1
ATOM 802 N N . GLU A 1 106 ? 9.649 -6.601 -0.994 1.00 93.00 106 GLU A N 1
ATOM 803 C CA . GLU A 1 106 ? 9.389 -6.747 0.442 1.00 93.00 106 GLU A CA 1
ATOM 804 C C . GLU A 1 106 ? 8.283 -5.790 0.906 1.00 93.00 106 GLU A C 1
ATOM 806 O O . GLU A 1 106 ? 7.347 -6.218 1.579 1.00 93.00 106 GLU A O 1
ATOM 811 N N . ALA A 1 107 ? 8.321 -4.525 0.473 1.00 93.19 107 ALA A N 1
ATOM 812 C CA . ALA A 1 107 ? 7.297 -3.534 0.797 1.00 93.19 107 ALA A CA 1
ATOM 813 C C . ALA A 1 107 ? 5.910 -3.933 0.268 1.00 93.19 107 ALA A C 1
ATOM 815 O O . ALA A 1 107 ? 4.927 -3.845 0.999 1.00 93.19 107 ALA A O 1
ATOM 816 N N . ILE A 1 108 ? 5.821 -4.418 -0.975 1.00 93.94 108 ILE A N 1
ATOM 817 C CA . ILE A 1 108 ? 4.557 -4.908 -1.547 1.00 93.94 108 ILE A CA 1
ATOM 818 C C . ILE A 1 108 ? 4.015 -6.082 -0.723 1.00 93.94 108 ILE A C 1
ATOM 820 O O . ILE A 1 108 ? 2.832 -6.105 -0.394 1.00 93.94 108 ILE A O 1
ATOM 824 N N . THR A 1 109 ? 4.877 -7.028 -0.344 1.00 94.38 109 THR A N 1
ATOM 825 C CA . THR A 1 109 ? 4.486 -8.202 0.456 1.00 94.38 109 THR A CA 1
ATOM 826 C C . THR A 1 109 ? 3.987 -7.800 1.843 1.00 94.38 109 THR A C 1
ATOM 828 O O . THR A 1 109 ? 2.935 -8.267 2.279 1.00 94.38 109 THR A O 1
ATOM 831 N N . LEU A 1 110 ? 4.699 -6.890 2.509 1.00 94.56 110 LEU A N 1
ATOM 832 C CA . LEU A 1 110 ? 4.317 -6.364 3.815 1.00 94.56 110 LEU A CA 1
ATOM 833 C C . LEU A 1 110 ? 2.930 -5.711 3.766 1.00 94.56 110 LEU A C 1
ATOM 835 O O . LEU A 1 110 ? 2.071 -6.023 4.585 1.00 94.56 110 LEU A O 1
ATOM 839 N N . VAL A 1 111 ? 2.693 -4.846 2.777 1.00 94.50 111 VAL A N 1
ATOM 840 C CA . VAL A 1 111 ? 1.413 -4.138 2.616 1.00 94.50 111 VAL A CA 1
ATOM 841 C C . VAL A 1 111 ? 0.275 -5.101 2.287 1.00 94.50 111 VAL A C 1
ATOM 843 O O . VAL A 1 111 ? -0.828 -4.933 2.804 1.00 94.50 111 VAL A O 1
ATOM 846 N N . LEU A 1 112 ? 0.529 -6.121 1.461 1.00 94.62 112 LEU A N 1
ATOM 847 C CA . LEU A 1 112 ? -0.459 -7.157 1.151 1.00 94.62 112 LEU A CA 1
ATOM 848 C C . LEU A 1 112 ? -0.906 -7.906 2.401 1.00 94.62 112 LEU A C 1
ATOM 850 O O . LEU A 1 112 ? -2.109 -8.059 2.609 1.00 94.62 112 LEU A O 1
ATOM 854 N N . ASN A 1 113 ? 0.046 -8.371 3.208 1.00 94.56 113 ASN A N 1
ATOM 855 C CA . ASN A 1 113 ? -0.253 -9.122 4.425 1.00 94.56 113 ASN A CA 1
ATOM 856 C C . ASN A 1 113 ? -1.010 -8.247 5.417 1.00 94.56 113 ASN A C 1
ATOM 858 O O . ASN A 1 113 ? -2.093 -8.617 5.853 1.00 94.56 113 ASN A O 1
ATOM 862 N N . TYR A 1 114 ? -0.509 -7.036 5.639 1.00 94.12 114 TYR A N 1
ATOM 863 C CA . TYR A 1 114 ? -1.144 -6.058 6.503 1.00 94.12 114 TYR A CA 1
ATOM 864 C C . TYR A 1 114 ? -2.605 -5.771 6.103 1.00 94.12 114 TYR A C 1
ATOM 866 O O . TYR A 1 114 ? -3.504 -5.838 6.934 1.00 94.12 114 TYR A O 1
ATOM 874 N N . CYS A 1 115 ? -2.885 -5.504 4.821 1.00 93.56 115 CYS A N 1
ATOM 875 C CA . CYS A 1 115 ? -4.260 -5.230 4.388 1.00 93.56 115 CYS A CA 1
ATOM 876 C C . CYS A 1 115 ? -5.170 -6.457 4.550 1.00 93.56 115 CYS A C 1
ATOM 878 O O . CYS A 1 115 ? -6.345 -6.304 4.871 1.00 93.56 115 CYS A O 1
ATOM 880 N N . LYS A 1 116 ? -4.649 -7.668 4.316 1.00 93.38 116 LYS A N 1
ATOM 881 C CA . LYS A 1 116 ? -5.411 -8.913 4.495 1.00 93.38 116 LYS A CA 1
ATOM 882 C C . LYS A 1 116 ? -5.745 -9.172 5.960 1.00 93.38 116 LYS A C 1
ATOM 884 O O . LYS A 1 116 ? -6.880 -9.543 6.235 1.00 93.38 116 LYS A O 1
ATOM 889 N N . GLU A 1 117 ? -4.790 -8.958 6.861 1.00 92.50 117 GLU A N 1
ATOM 890 C CA . GLU A 1 117 ? -4.993 -9.082 8.308 1.00 92.50 117 GLU A CA 1
ATOM 891 C C . GLU A 1 117 ? -6.101 -8.138 8.769 1.00 92.50 117 GLU A C 1
ATOM 893 O O . GLU A 1 117 ? -7.103 -8.598 9.305 1.00 92.50 117 GLU A O 1
ATOM 898 N N . ILE A 1 118 ? -6.006 -6.850 8.426 1.00 90.69 118 ILE A N 1
ATOM 899 C CA . ILE A 1 118 ? -7.010 -5.863 8.836 1.00 9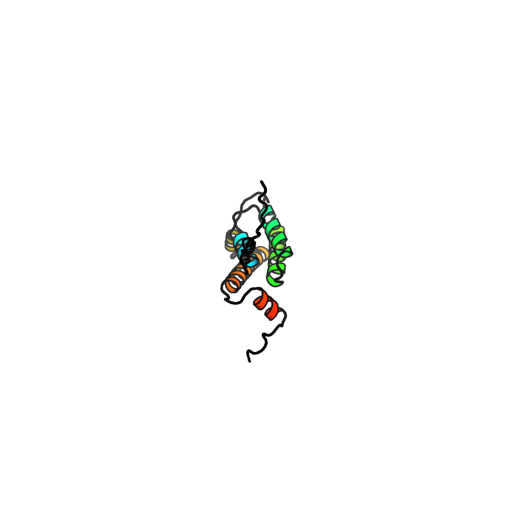0.69 118 ILE A CA 1
ATOM 900 C C . ILE A 1 118 ? -8.393 -6.185 8.274 1.00 90.69 118 ILE A C 1
ATOM 902 O O . ILE A 1 118 ? -9.386 -6.066 8.984 1.00 90.69 118 ILE A O 1
ATOM 906 N N . ILE A 1 119 ? -8.490 -6.613 7.012 1.00 90.50 119 ILE A N 1
ATOM 907 C CA . ILE A 1 119 ? -9.775 -7.013 6.418 1.00 90.50 119 ILE A CA 1
ATOM 908 C C . ILE A 1 119 ? -10.371 -8.235 7.128 1.00 90.50 119 ILE A C 1
ATOM 910 O O . ILE A 1 119 ? -11.594 -8.327 7.216 1.00 90.50 119 ILE A O 1
ATOM 914 N N . ALA A 1 120 ? -9.531 -9.152 7.610 1.00 88.94 120 ALA A N 1
ATOM 915 C CA . ALA A 1 120 ? -9.959 -10.346 8.329 1.00 88.94 120 ALA A CA 1
ATOM 916 C C . ALA A 1 120 ? -10.346 -10.074 9.792 1.00 88.94 120 ALA A C 1
ATOM 918 O O . ALA A 1 120 ? -11.067 -10.882 10.371 1.00 88.94 120 ALA A O 1
ATOM 919 N N . GLU A 1 121 ? -9.901 -8.963 10.388 1.00 88.56 121 GLU A N 1
ATOM 920 C CA . GLU A 1 121 ? -10.331 -8.570 11.732 1.00 88.56 121 GLU A CA 1
ATOM 921 C C . GLU A 1 121 ? -11.854 -8.348 11.777 1.00 88.56 121 GLU A C 1
ATOM 923 O O . GLU A 1 121 ? -12.451 -7.785 10.857 1.00 88.56 121 GLU A O 1
ATOM 928 N N . GLU A 1 122 ? -12.498 -8.763 12.864 1.00 83.44 122 GLU A N 1
ATOM 929 C CA . GLU A 1 122 ? -13.934 -8.519 13.076 1.00 83.44 122 GLU A CA 1
ATOM 930 C C . GLU A 1 122 ? -14.204 -7.091 13.565 1.00 83.44 122 GLU A C 1
ATOM 932 O O . GLU A 1 122 ? -15.299 -6.557 13.384 1.00 83.44 122 GLU A O 1
ATOM 937 N N . GLU A 1 123 ? -13.191 -6.459 14.162 1.00 84.88 123 GLU A N 1
ATOM 938 C CA . GLU A 1 123 ? -13.288 -5.107 14.696 1.00 84.88 123 GLU A CA 1
ATOM 939 C C . GLU A 1 123 ? -13.465 -4.080 13.565 1.00 84.88 123 GLU A C 1
ATOM 941 O O . GLU A 1 123 ? -12.839 -4.209 12.501 1.00 84.88 123 GLU A O 1
ATOM 946 N N . PRO A 1 124 ? -14.302 -3.048 13.773 1.00 85.00 124 PRO A N 1
ATOM 947 C CA . PRO A 1 124 ? -14.438 -1.954 12.828 1.00 85.00 124 PRO A CA 1
ATOM 948 C C . PRO A 1 124 ? -13.152 -1.117 12.764 1.00 85.00 124 PRO A C 1
ATOM 950 O O . PRO A 1 124 ? -12.447 -0.947 13.762 1.00 85.00 124 PRO A O 1
ATOM 953 N N . GLN A 1 125 ? -12.870 -0.533 11.602 1.00 85.31 125 GLN A N 1
ATOM 954 C CA . GLN A 1 125 ? -11.656 0.223 11.297 1.00 85.31 125 GLN A CA 1
ATOM 955 C C . GLN A 1 125 ? -11.391 1.322 12.321 1.00 85.31 125 GLN A C 1
ATOM 957 O O . GLN A 1 125 ? -10.258 1.471 12.774 1.00 85.31 125 GLN A O 1
ATOM 962 N N . TRP A 1 126 ? -12.420 2.047 12.764 1.00 85.44 126 TRP A N 1
ATOM 963 C CA . TRP A 1 126 ? -12.237 3.091 13.772 1.00 85.44 126 TRP A CA 1
ATOM 964 C C . TRP A 1 126 ? -11.692 2.547 15.104 1.00 85.44 126 TRP A C 1
ATOM 966 O O . TRP A 1 126 ? -10.888 3.227 15.737 1.00 85.44 126 TRP A O 1
ATOM 976 N N . GLN A 1 127 ? -12.064 1.329 15.528 1.00 86.06 127 GLN A N 1
ATOM 977 C CA . GLN A 1 127 ? -11.533 0.717 16.758 1.00 86.06 127 GLN A CA 1
ATOM 978 C C . GLN A 1 127 ? -10.065 0.343 16.593 1.00 86.06 127 GLN A C 1
ATOM 980 O O . GLN A 1 127 ? -9.260 0.604 17.488 1.00 86.06 127 GLN A O 1
ATOM 985 N N . ILE A 1 128 ? -9.713 -0.213 15.434 1.00 85.56 128 ILE A N 1
ATOM 986 C CA . ILE A 1 128 ? -8.340 -0.583 15.083 1.00 85.56 128 ILE A CA 1
ATOM 987 C C . ILE A 1 128 ? -7.447 0.664 15.093 1.00 85.56 128 ILE A C 1
ATOM 989 O O . ILE A 1 128 ? -6.381 0.672 15.715 1.00 85.56 128 ILE A O 1
ATOM 993 N N . LEU A 1 129 ? -7.902 1.743 14.450 1.00 86.56 129 LEU A N 1
ATOM 994 C CA . LEU A 1 129 ? -7.202 3.027 14.409 1.00 86.56 129 LEU A CA 1
ATOM 995 C C . LEU A 1 129 ? -7.079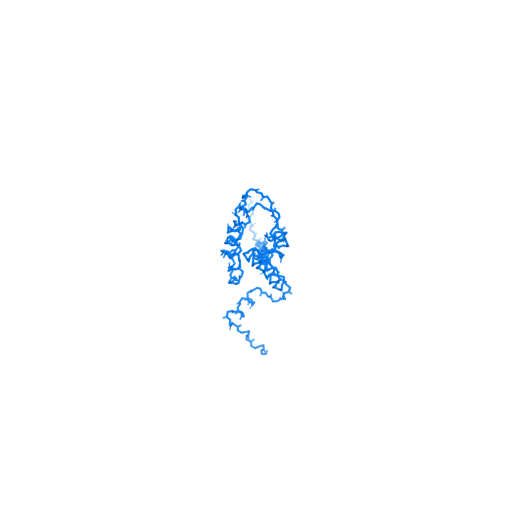 3.651 15.800 1.00 86.56 129 LEU A C 1
ATOM 997 O O . LEU A 1 129 ? -5.986 4.059 16.193 1.00 86.56 129 LEU A O 1
ATOM 1001 N N . ALA A 1 130 ? -8.167 3.670 16.572 1.00 86.00 130 ALA A N 1
ATOM 1002 C CA . ALA A 1 130 ? -8.172 4.215 17.924 1.00 86.00 130 ALA A CA 1
ATOM 1003 C C . ALA A 1 130 ? -7.182 3.466 18.828 1.00 86.00 130 ALA A C 1
ATOM 1005 O O . ALA A 1 130 ? -6.357 4.096 19.492 1.00 86.00 130 ALA A O 1
ATOM 1006 N N . ARG A 1 131 ? -7.188 2.128 18.808 1.00 86.12 131 ARG A N 1
ATOM 1007 C CA . ARG A 1 131 ? -6.248 1.311 19.592 1.00 86.12 131 ARG A CA 1
ATOM 1008 C C . ARG A 1 131 ? -4.795 1.599 19.254 1.0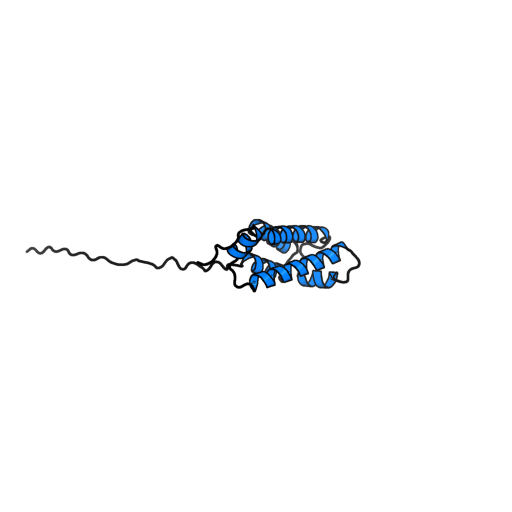0 86.12 131 ARG A C 1
ATOM 1010 O O . ARG A 1 131 ? -3.963 1.719 20.150 1.00 86.12 131 ARG A O 1
ATOM 1017 N N . ARG A 1 132 ? -4.484 1.774 17.971 1.00 84.69 132 ARG A N 1
ATOM 1018 C CA . ARG A 1 132 ? -3.133 2.147 17.515 1.00 84.69 132 ARG A CA 1
ATOM 1019 C C . ARG A 1 132 ? -2.729 3.552 17.943 1.00 84.69 132 ARG A C 1
ATOM 1021 O O . ARG A 1 132 ? -1.547 3.795 18.163 1.00 84.69 132 ARG A O 1
ATOM 1028 N N . ALA A 1 133 ? -3.697 4.451 18.097 1.00 84.50 133 ALA A N 1
ATOM 1029 C CA . ALA A 1 133 ? -3.498 5.770 18.686 1.00 84.50 133 ALA A CA 1
ATOM 1030 C C . ALA A 1 133 ? -3.410 5.744 20.228 1.00 84.50 133 ALA A C 1
ATOM 1032 O O . ALA A 1 133 ? -3.301 6.798 20.851 1.00 84.50 133 ALA A O 1
ATOM 1033 N N . GLY A 1 134 ? -3.438 4.560 20.852 1.00 84.75 134 GLY A N 1
ATOM 1034 C CA . GLY A 1 134 ? -3.337 4.386 22.301 1.00 84.75 134 GLY A CA 1
ATOM 1035 C C . GLY A 1 134 ? -4.674 4.432 23.042 1.00 84.75 134 GLY A C 1
ATOM 1036 O O . GLY A 1 134 ? -4.679 4.448 24.271 1.00 84.75 134 GLY A O 1
ATOM 1037 N N . TRP A 1 135 ? -5.807 4.446 22.335 1.00 86.06 135 TRP A N 1
ATOM 1038 C CA . TRP A 1 135 ? -7.120 4.337 22.966 1.00 86.06 135 TRP A CA 1
ATOM 1039 C C . TRP A 1 135 ? -7.358 2.913 23.476 1.00 86.06 135 TRP A C 1
ATOM 1041 O O . TRP A 1 135 ? -7.204 1.937 22.742 1.00 86.06 135 TRP A O 1
ATOM 1051 N N . THR A 1 136 ? -7.785 2.786 24.727 1.00 83.75 136 THR A N 1
ATOM 1052 C CA . THR A 1 136 ? -8.214 1.514 25.308 1.00 83.75 136 THR A CA 1
ATOM 1053 C C . THR A 1 136 ? -9.733 1.510 25.473 1.00 83.75 136 THR A C 1
ATOM 1055 O O . THR A 1 136 ? -10.301 2.511 25.918 1.00 83.75 136 THR A O 1
ATOM 1058 N N . PRO A 1 137 ? -10.421 0.411 25.110 1.00 78.88 137 PRO A N 1
ATOM 1059 C CA . PRO A 1 137 ? -11.857 0.328 25.313 1.00 78.88 137 PRO A CA 1
ATOM 1060 C C . PRO A 1 137 ? -12.180 0.409 26.811 1.00 78.88 137 PRO A C 1
ATOM 1062 O O . PRO A 1 137 ? -11.467 -0.196 27.618 1.00 78.88 137 PRO A O 1
ATOM 1065 N N . PRO A 1 138 ? -13.239 1.142 27.203 1.00 80.19 138 PRO A N 1
ATOM 1066 C CA . PRO A 1 138 ? -13.693 1.139 28.584 1.00 80.19 138 PRO A CA 1
ATOM 1067 C C . PRO A 1 138 ? -14.059 -0.294 28.976 1.00 80.19 138 PRO A C 1
ATOM 1069 O O . PRO A 1 138 ? -14.695 -1.008 28.197 1.00 80.19 138 PRO A O 1
ATOM 1072 N N . ALA A 1 139 ? -13.623 -0.726 30.162 1.00 77.31 139 ALA A N 1
ATOM 1073 C CA . ALA A 1 139 ? -13.964 -2.045 30.676 1.00 77.31 139 ALA A CA 1
ATOM 1074 C C . ALA A 1 139 ? -15.491 -2.194 30.676 1.00 77.31 139 ALA A C 1
ATOM 1076 O O . ALA A 1 139 ? -16.191 -1.329 31.207 1.00 77.31 139 ALA A O 1
ATOM 1077 N N . ALA A 1 140 ? -15.996 -3.256 30.046 1.00 67.44 140 ALA A N 1
ATOM 1078 C CA . ALA A 1 140 ? -17.412 -3.585 30.109 1.00 67.44 140 ALA A CA 1
ATOM 1079 C C . ALA A 1 140 ? -17.756 -3.851 31.582 1.00 67.44 140 ALA A C 1
ATOM 1081 O O . ALA A 1 140 ? -17.208 -4.781 32.176 1.00 67.44 140 ALA A O 1
ATOM 1082 N N . GLN A 1 141 ? -18.561 -2.968 32.174 1.00 45.41 141 GLN A N 1
ATOM 1083 C CA . GLN A 1 141 ? -19.120 -3.148 33.514 1.00 45.41 141 GLN A CA 1
ATOM 1084 C C . GLN A 1 141 ? -20.235 -4.189 33.491 1.00 45.41 141 GLN A C 1
ATOM 1086 O O . GLN A 1 141 ? -20.985 -4.215 32.486 1.00 45.41 141 GLN A O 1
#

Radius of gyration: 24.68 Å; chains: 1; bounding box: 99×38×54 Å

Foldseek 3Di:
DDDDDDDDDDDDPPDDPPPPPPPLLLVLLVLLLCLQADFAFLVVSLVSLCVSLVPDPDPVSNCLSVVLSVLSVVVPVDDSHHTDHNQVQLVVLCPPPPPSSVVSSVSSVVSNVVSVVVSPDPDGPVVVSCVVVVDDDDPDD

Secondary structure (DSSP, 8-state):
--------------SSS-------TTHHHHHHHHHHH-EEEHHHHHHHHHHHHHH---HHHHHHHHHHHHHHHHH--S-TTSEEEHHHHHHHHTT-SSHHHHHHHHHHHHHHHHHHHHHH-SS-HHHHHHHHTT--PPP--

Organism: NCBI:txid2320862

Sequence (141 aa):
MLHFAVINDSESQTSKGMEMRKADDKKEYKTMLKVLDAEASVAATLNKLSQLAIETEDEFLKKASAGLASSLRSIAGMNTSAKTRLQSMASGFAKSDDLRRKKFSEAITLVLNYCKEIIAEEEPQWQILARRAGWTPPAAQ